Protein AF-A0A7W0T3S6-F1 (afdb_monomer)

Sequence (159 aa):
MAQPTRNGPCSCGSGIKYKKCCLPVETVSVTTMPARGRRVVERRGQQMYASRGIGEAQLDAAADHFARRDRREGPAAQIMRFARPLLDAAGDDPARMKHAVNHGMAFWNLALCTGDRYEQLLTTMANEMGDHADKFRGLAAEMVERHRAMFPELHGGRT

Foldseek 3Di:
DDDADQQGADPVPPRHGNVVPVDPPPPPPPVPDDPPQFLWADAPNDTDGDDSPQDPVNSVVVNVVRVVVVVVCPPVNVLCVLLVVQCVVQPPDPVSNVVSSVLSVLLLVLLLDDDPVNVVSLVVVLVVVPVCSVVSSVVSVVSSVSNCVSCVVSVPDPD

Mean predicted aligned error: 15.94 Å

Structure (mmCIF, N/CA/C/O backbone):
data_AF-A0A7W0T3S6-F1
#
_entry.id   AF-A0A7W0T3S6-F1
#
loop_
_atom_site.group_PDB
_atom_site.id
_atom_site.type_symbol
_atom_site.label_atom_id
_atom_site.label_alt_id
_atom_site.label_comp_id
_atom_site.label_asym_id
_atom_site.label_entity_id
_atom_site.label_seq_id
_atom_site.pdbx_PDB_ins_code
_atom_site.Cartn_x
_atom_site.Cartn_y
_atom_site.Cartn_z
_atom_site.occupancy
_atom_site.B_iso_or_equiv
_atom_site.auth_seq_id
_atom_site.auth_comp_id
_atom_site.auth_asym_id
_atom_site.auth_atom_id
_atom_site.pdbx_PDB_model_num
ATOM 1 N N . MET A 1 1 ? -19.356 8.630 65.799 1.00 57.62 1 MET A N 1
ATOM 2 C CA . MET A 1 1 ? -18.337 8.903 64.760 1.00 57.62 1 MET A CA 1
ATOM 3 C C . MET A 1 1 ? -19.048 8.985 63.418 1.00 57.62 1 MET A C 1
ATOM 5 O O . MET A 1 1 ? -19.868 8.116 63.151 1.00 57.62 1 MET A O 1
ATOM 9 N N . ALA A 1 2 ? -18.815 10.033 62.624 1.00 70.50 2 ALA A N 1
ATOM 10 C CA . ALA A 1 2 ? -19.425 10.156 61.298 1.00 70.50 2 ALA A CA 1
ATOM 11 C C . ALA A 1 2 ? -18.899 9.044 60.375 1.00 70.50 2 ALA A C 1
ATOM 13 O O . ALA A 1 2 ? -17.698 8.771 60.370 1.00 70.50 2 ALA A O 1
ATOM 14 N N . GLN A 1 3 ? -19.780 8.387 59.618 1.00 72.38 3 GLN A N 1
ATOM 15 C CA . GLN A 1 3 ? -19.344 7.408 58.621 1.00 72.38 3 GLN A CA 1
ATOM 16 C C . GLN A 1 3 ? -18.505 8.113 57.539 1.00 72.38 3 GLN A C 1
ATOM 18 O O . GLN A 1 3 ? -18.898 9.187 57.072 1.00 72.38 3 GLN A O 1
ATOM 23 N N . PRO A 1 4 ? -17.352 7.549 57.135 1.00 83.44 4 PRO A N 1
ATOM 24 C CA . PRO A 1 4 ? -16.522 8.150 56.101 1.00 83.44 4 PRO A CA 1
ATOM 25 C C . PRO A 1 4 ? -17.272 8.177 54.766 1.00 83.44 4 PRO A C 1
ATOM 27 O O . PRO A 1 4 ? -17.897 7.199 54.355 1.00 83.44 4 PRO A O 1
ATOM 30 N N . THR A 1 5 ? -17.184 9.296 54.048 1.00 85.06 5 THR A N 1
ATOM 31 C CA . THR A 1 5 ? -17.726 9.375 52.688 1.00 85.06 5 THR A CA 1
ATOM 32 C C . THR A 1 5 ? -16.918 8.471 51.751 1.00 85.06 5 THR A C 1
ATOM 34 O O . THR A 1 5 ? -15.723 8.249 51.949 1.00 85.06 5 THR A O 1
ATOM 37 N N . ARG A 1 6 ? -17.533 7.975 50.669 1.00 85.88 6 ARG A N 1
ATOM 38 C CA . ARG A 1 6 ? -16.894 7.047 49.709 1.00 85.88 6 ARG A CA 1
ATOM 39 C C . ARG A 1 6 ? -15.520 7.521 49.194 1.00 85.88 6 ARG A C 1
ATOM 41 O O . ARG A 1 6 ? -14.634 6.701 48.956 1.00 85.88 6 ARG A O 1
ATOM 48 N N . ASN A 1 7 ? -15.339 8.829 48.999 1.00 88.81 7 ASN A N 1
ATOM 49 C CA . ASN A 1 7 ? -14.079 9.430 48.538 1.00 88.81 7 ASN A CA 1
ATOM 50 C C . ASN A 1 7 ? -13.227 10.043 49.667 1.00 88.81 7 ASN A C 1
ATOM 52 O O . ASN A 1 7 ? -12.120 10.495 49.374 1.00 88.81 7 ASN A O 1
ATOM 56 N N . GLY A 1 8 ? -13.724 10.068 50.906 1.00 87.50 8 GLY A N 1
ATOM 57 C CA . GLY A 1 8 ? -13.015 10.575 52.078 1.00 87.50 8 GLY A CA 1
ATOM 58 C C . GLY A 1 8 ? -11.960 9.599 52.615 1.00 87.50 8 GLY A C 1
ATOM 59 O O . GLY A 1 8 ? -11.882 8.458 52.143 1.00 87.50 8 GLY A O 1
ATOM 60 N N . PRO A 1 9 ? -11.126 10.038 53.575 1.00 90.06 9 PRO A N 1
ATOM 61 C CA . PRO A 1 9 ? -10.121 9.188 54.210 1.00 90.06 9 PRO A CA 1
ATOM 62 C C . PRO A 1 9 ? -10.778 8.020 54.958 1.00 90.06 9 PRO A C 1
ATOM 64 O O . PRO A 1 9 ? -11.836 8.172 55.570 1.00 90.06 9 PRO A O 1
ATOM 67 N N . CYS A 1 10 ? -10.165 6.839 54.881 1.00 89.38 10 CYS A N 1
ATOM 68 C CA . CYS A 1 10 ? -10.661 5.644 55.552 1.00 89.38 10 CYS A CA 1
ATOM 69 C C . CYS A 1 10 ? -10.511 5.761 57.076 1.00 89.38 10 CYS A C 1
ATOM 71 O O . CYS A 1 10 ? -9.461 6.163 57.577 1.00 89.38 10 CYS A O 1
ATOM 73 N N . SER A 1 11 ? -11.534 5.336 57.817 1.00 89.81 11 SER A N 1
ATOM 74 C CA . SER A 1 11 ? -11.560 5.380 59.284 1.00 89.81 11 SER A CA 1
ATOM 75 C C . SER A 1 11 ? -10.622 4.379 59.970 1.00 89.81 11 SER A C 1
ATOM 77 O O . SER A 1 11 ? -10.439 4.470 61.178 1.00 89.81 11 SER A O 1
ATOM 79 N N . CYS A 1 12 ? -10.002 3.447 59.237 1.00 88.94 12 CYS A N 1
ATOM 80 C CA . CYS A 1 12 ? -9.041 2.484 59.792 1.00 88.94 12 CYS A CA 1
ATOM 81 C C . CYS A 1 12 ? -7.627 3.054 60.013 1.00 88.94 12 CYS A C 1
ATOM 83 O O . CYS A 1 12 ? -6.737 2.321 60.430 1.00 88.94 12 CYS A O 1
ATOM 85 N N . GLY A 1 13 ? -7.395 4.334 59.694 1.00 84.69 13 GLY A N 1
ATOM 86 C CA . GLY A 1 13 ? -6.093 4.988 59.872 1.00 84.69 13 GLY A CA 1
ATOM 87 C C . GLY A 1 13 ? -5.092 4.762 58.734 1.00 84.69 13 GLY A C 1
ATOM 88 O O . GLY A 1 13 ? -3.965 5.232 58.821 1.00 84.69 13 GLY A O 1
ATOM 89 N N . SER A 1 14 ? -5.486 4.106 57.637 1.00 87.19 14 SER A N 1
ATOM 90 C CA . SER A 1 14 ? -4.587 3.824 56.503 1.00 87.19 14 SER A CA 1
ATOM 91 C C . SER A 1 14 ? -4.180 5.048 55.671 1.00 87.19 14 SER A C 1
ATOM 93 O O . SER A 1 14 ? -3.291 4.944 54.832 1.00 87.19 14 SER A O 1
ATOM 95 N N . GLY A 1 15 ? -4.865 6.187 55.819 1.00 86.56 15 GLY A N 1
ATOM 96 C CA . GLY A 1 15 ? -4.648 7.386 54.995 1.00 86.56 15 GLY A CA 1
ATOM 97 C C . GLY A 1 15 ? -5.152 7.284 53.544 1.00 86.56 15 GLY A C 1
ATOM 98 O O . GLY A 1 15 ? -5.056 8.249 52.788 1.00 86.56 15 GLY A O 1
ATOM 99 N N . ILE A 1 16 ? -5.730 6.148 53.134 1.00 89.31 16 ILE A N 1
ATOM 100 C CA . ILE A 1 16 ? -6.240 5.913 51.771 1.00 89.31 16 ILE A CA 1
ATOM 101 C C . ILE A 1 16 ? -7.752 6.206 51.705 1.00 89.31 16 ILE A C 1
ATOM 103 O O . ILE A 1 16 ? -8.459 6.125 52.709 1.00 89.31 16 ILE A O 1
ATOM 107 N N . LYS A 1 17 ? -8.283 6.541 50.515 1.00 89.12 17 LYS A N 1
ATOM 108 C CA . LYS A 1 17 ? -9.729 6.762 50.292 1.00 89.12 17 LYS A CA 1
ATOM 109 C C . LYS A 1 17 ? -10.558 5.528 50.683 1.00 89.12 17 LYS A C 1
ATOM 111 O O . LYS A 1 17 ? -10.222 4.420 50.264 1.00 89.12 17 LYS A O 1
ATOM 116 N N . TYR A 1 18 ? -11.686 5.722 51.376 1.00 89.00 18 TYR A N 1
ATOM 117 C CA . TYR A 1 18 ? -12.541 4.646 51.904 1.00 89.00 18 TYR A CA 1
ATOM 118 C C . TYR A 1 18 ? -12.931 3.598 50.843 1.00 89.00 18 TYR A C 1
ATOM 120 O O . TYR A 1 18 ? -12.774 2.402 51.084 1.00 89.00 18 TYR A O 1
ATOM 128 N N . LYS A 1 19 ? -13.292 4.024 49.618 1.00 85.50 19 LYS A N 1
ATOM 129 C CA . LYS A 1 19 ? -13.616 3.123 48.486 1.00 85.50 19 LYS A CA 1
ATOM 130 C C . LYS A 1 19 ? -12.500 2.182 48.013 1.00 85.50 19 LYS A C 1
ATOM 132 O O . LYS A 1 19 ? -12.769 1.311 47.197 1.00 85.50 19 LYS A O 1
ATOM 137 N N . LYS A 1 20 ? -11.250 2.428 48.410 1.00 86.69 20 LYS A N 1
ATOM 138 C CA . LYS A 1 20 ? -10.080 1.610 48.052 1.00 86.69 20 LYS A CA 1
ATOM 139 C C . LYS A 1 20 ? -9.513 0.842 49.250 1.00 86.69 20 LYS A C 1
ATOM 141 O O . LYS A 1 20 ? -8.468 0.220 49.110 1.00 86.69 20 LYS A O 1
ATOM 146 N N . CYS A 1 21 ? -10.145 0.944 50.418 1.00 89.94 21 CYS A N 1
ATOM 147 C CA . CYS A 1 21 ? -9.634 0.380 51.660 1.00 89.94 21 CYS A CA 1
ATOM 148 C C . CYS A 1 21 ? -10.673 -0.545 52.304 1.00 89.94 21 CYS A C 1
ATOM 150 O O . CYS A 1 21 ? -10.694 -1.728 51.991 1.00 89.94 21 CYS A O 1
ATOM 152 N N . CYS A 1 22 ? -11.544 -0.017 53.166 1.00 86.50 22 CYS A N 1
ATOM 153 C CA . CYS A 1 22 ? -12.492 -0.830 53.932 1.00 86.50 22 CYS A CA 1
ATOM 154 C C . CYS A 1 22 ? -13.909 -0.867 53.347 1.00 86.50 22 CYS A C 1
ATOM 156 O O . CYS A 1 22 ? -14.758 -1.556 53.906 1.00 86.50 22 CYS A O 1
ATOM 158 N N . LEU A 1 23 ? -14.202 -0.130 52.267 1.00 81.81 23 LEU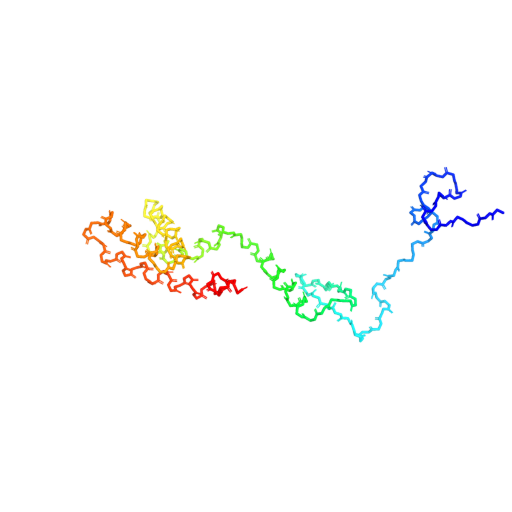 A N 1
ATOM 159 C CA . LEU A 1 23 ? -15.474 -0.306 51.568 1.00 81.81 23 LEU A CA 1
ATOM 160 C C . LEU A 1 23 ? -15.427 -1.654 50.831 1.00 81.81 23 LEU A C 1
ATOM 162 O O . LEU A 1 23 ? -14.536 -1.822 49.991 1.00 81.81 23 LEU A O 1
ATOM 166 N N . PRO A 1 24 ? -16.359 -2.588 51.103 1.00 73.94 24 PRO A N 1
ATOM 167 C CA . PRO A 1 24 ? -16.452 -3.827 50.349 1.00 73.94 24 PRO A CA 1
ATOM 168 C C . PRO A 1 24 ? -16.570 -3.473 48.872 1.00 73.94 24 PRO A C 1
ATOM 170 O O . PRO A 1 24 ? -17.465 -2.725 48.468 1.00 73.94 24 PRO A O 1
ATOM 173 N N . VAL A 1 25 ? -15.626 -3.951 48.066 1.00 63.56 25 VAL A N 1
ATOM 174 C CA . VAL A 1 25 ? -15.780 -3.869 46.621 1.00 63.56 25 VAL A CA 1
ATOM 175 C C . VAL A 1 25 ? -16.935 -4.804 46.311 1.00 63.56 25 VAL A C 1
ATOM 177 O O . VAL A 1 25 ? -16.762 -6.018 46.361 1.00 63.56 25 VAL A O 1
ATOM 180 N N . GLU A 1 26 ? -18.117 -4.252 46.041 1.00 56.97 26 GLU A N 1
ATOM 181 C CA . GLU A 1 26 ? -19.154 -4.995 45.338 1.00 56.97 26 GLU A CA 1
ATOM 182 C C . GLU A 1 26 ? -18.546 -5.391 43.995 1.00 56.97 26 GLU A C 1
ATOM 184 O O . GLU A 1 26 ? -18.503 -4.620 43.033 1.00 56.97 26 GLU A O 1
ATOM 189 N N . THR A 1 27 ? -17.970 -6.587 43.954 1.00 44.28 27 THR A N 1
ATOM 190 C CA . THR A 1 27 ? -17.594 -7.253 42.726 1.00 44.28 27 THR A CA 1
ATOM 191 C C . THR A 1 27 ? -18.907 -7.602 42.058 1.00 44.28 27 THR A C 1
ATOM 193 O O . THR A 1 27 ? -19.486 -8.664 42.279 1.00 44.28 27 THR A O 1
ATOM 196 N N . VAL A 1 28 ? -19.428 -6.663 41.266 1.00 43.97 28 VAL A N 1
ATOM 197 C CA . VAL A 1 28 ? -20.529 -6.948 40.353 1.00 43.97 28 VAL A CA 1
ATOM 198 C C . VAL A 1 28 ? -19.993 -7.993 39.384 1.00 43.97 28 VAL A C 1
ATOM 200 O O . VAL A 1 28 ? -19.336 -7.685 38.391 1.00 43.97 28 VAL A O 1
ATOM 203 N N . SER A 1 29 ? -20.198 -9.257 39.740 1.00 45.69 29 SER A N 1
ATOM 204 C CA . SER A 1 29 ? -19.911 -10.380 38.874 1.00 45.69 29 SER A CA 1
ATOM 205 C C . SER A 1 29 ? -20.832 -10.219 37.678 1.00 45.69 29 SER A C 1
ATOM 207 O O . SER A 1 29 ? -22.055 -10.233 37.806 1.00 45.69 29 SER A O 1
ATOM 209 N N . VAL A 1 30 ? -20.239 -10.036 36.501 1.00 48.50 30 VAL A N 1
ATOM 210 C CA . VAL A 1 30 ? -20.953 -9.884 35.222 1.00 48.50 30 VAL A CA 1
ATOM 211 C C . VAL A 1 30 ? -21.901 -11.074 34.961 1.00 48.50 30 VAL A C 1
ATOM 213 O O . VAL A 1 30 ? -22.847 -10.986 34.181 1.00 48.50 30 VAL A O 1
ATOM 216 N N . THR A 1 31 ? -21.695 -12.173 35.685 1.00 46.88 31 THR A N 1
ATOM 217 C CA . THR A 1 31 ? -22.477 -13.406 35.688 1.00 46.88 31 THR A CA 1
ATOM 218 C C . THR A 1 31 ? -23.931 -13.245 36.154 1.00 46.88 31 THR A C 1
ATOM 220 O O . THR A 1 31 ? -24.765 -14.040 35.733 1.00 46.88 31 THR A O 1
ATOM 223 N N . THR A 1 32 ? -24.280 -12.229 36.955 1.00 45.62 32 THR A N 1
ATOM 224 C CA . THR A 1 32 ? -25.620 -12.128 37.579 1.00 45.62 32 THR A CA 1
ATOM 225 C C . THR A 1 32 ? -26.615 -11.211 36.855 1.00 45.62 32 THR A C 1
ATOM 227 O O . THR A 1 32 ? -27.738 -11.040 37.326 1.00 45.62 32 THR A O 1
ATOM 230 N N . MET A 1 33 ? -26.262 -10.619 35.705 1.00 45.94 33 MET A N 1
ATOM 231 C CA . MET A 1 33 ? -27.200 -9.771 34.948 1.00 45.94 33 MET A CA 1
ATOM 232 C C . MET A 1 33 ? -28.072 -10.576 33.965 1.00 45.94 33 MET A C 1
ATOM 234 O O . MET A 1 33 ? -27.530 -11.429 33.249 1.00 45.94 33 MET A O 1
ATOM 238 N N . PRO A 1 34 ? -29.385 -10.276 33.851 1.00 44.97 34 PRO A N 1
ATOM 239 C CA . PRO A 1 34 ? -30.284 -10.941 32.908 1.00 44.97 34 PRO A CA 1
ATOM 240 C C . PRO A 1 34 ? -29.820 -10.743 31.456 1.00 44.97 34 PRO A C 1
ATOM 242 O O . PRO A 1 34 ? -29.334 -9.678 31.080 1.00 44.97 34 PRO A O 1
ATOM 245 N N . ALA A 1 35 ? -29.965 -11.785 30.633 1.00 50.22 35 ALA A N 1
ATOM 246 C CA . ALA A 1 35 ? -29.407 -11.867 29.278 1.00 50.22 35 ALA A CA 1
ATOM 247 C C . ALA A 1 35 ? -29.961 -10.828 28.278 1.00 50.22 35 ALA A C 1
ATOM 249 O O . ALA A 1 35 ? -29.338 -10.567 27.250 1.00 50.22 35 ALA A O 1
ATOM 250 N N . ARG A 1 36 ? -31.111 -10.206 28.567 1.00 44.16 36 ARG A N 1
ATOM 251 C CA . ARG A 1 36 ? -31.724 -9.199 27.690 1.00 44.16 36 ARG A CA 1
ATOM 252 C C . ARG A 1 36 ? -31.039 -7.844 27.881 1.00 44.16 36 ARG A C 1
ATOM 254 O O . ARG A 1 36 ? -31.198 -7.202 28.914 1.00 44.16 36 ARG A O 1
ATOM 261 N N . GLY A 1 37 ? -30.274 -7.424 26.873 1.00 53.31 37 GLY A N 1
ATOM 262 C CA . GLY A 1 37 ? -29.545 -6.149 26.852 1.00 53.31 37 GLY A CA 1
ATOM 263 C C . GLY A 1 37 ? -28.024 -6.273 26.969 1.00 53.31 37 GLY A C 1
ATOM 264 O O . GLY A 1 37 ? -27.346 -5.254 27.107 1.00 53.31 37 GLY A O 1
ATOM 265 N N . ARG A 1 38 ? -27.468 -7.492 26.912 1.00 56.91 38 ARG A N 1
ATOM 266 C CA . ARG A 1 38 ? -26.017 -7.699 26.808 1.00 56.91 38 ARG A CA 1
ATOM 267 C C . ARG A 1 38 ? -25.541 -7.219 25.434 1.00 56.91 38 ARG A C 1
ATOM 269 O O . ARG A 1 38 ? -25.718 -7.904 24.436 1.00 56.91 38 ARG A O 1
ATOM 276 N N . ARG A 1 39 ? -24.949 -6.026 25.402 1.00 66.62 39 ARG A N 1
ATOM 277 C CA . ARG A 1 39 ? -24.216 -5.494 24.250 1.00 66.62 39 ARG A CA 1
ATOM 278 C C . ARG A 1 39 ? -22.800 -6.048 24.315 1.00 66.62 39 ARG A C 1
ATOM 280 O O . ARG A 1 39 ? -22.042 -5.671 25.207 1.00 66.62 39 ARG A O 1
ATOM 287 N N . VAL A 1 40 ? -22.496 -7.009 23.451 1.00 75.25 40 VAL A N 1
ATOM 288 C CA . VAL A 1 40 ? -21.255 -7.790 23.498 1.00 75.25 40 VAL A CA 1
ATOM 289 C C . VAL A 1 40 ? -20.486 -7.593 22.204 1.00 75.25 40 VAL A C 1
ATOM 291 O O . VAL A 1 40 ? -21.071 -7.627 21.129 1.00 75.25 40 VAL A O 1
ATOM 294 N N . VAL A 1 41 ? -19.176 -7.411 22.323 1.00 78.62 41 VAL A N 1
ATOM 295 C CA . VAL A 1 41 ? -18.233 -7.457 21.205 1.00 78.62 41 VAL A CA 1
ATOM 296 C C . VAL A 1 41 ? -17.335 -8.668 21.418 1.00 78.62 41 VAL A C 1
ATOM 298 O O . VAL A 1 41 ? -16.780 -8.846 22.505 1.00 78.62 41 VAL A O 1
ATOM 301 N N . GLU A 1 42 ? -17.208 -9.525 20.410 1.00 77.75 42 GLU A N 1
ATOM 302 C CA . GLU A 1 42 ? -16.347 -10.702 20.490 1.00 77.75 42 GLU A CA 1
ATOM 303 C C . GLU A 1 42 ? -14.911 -10.363 20.078 1.00 77.75 42 GLU A C 1
ATOM 305 O O . GLU A 1 42 ? -14.668 -9.667 19.092 1.00 77.75 42 GLU A O 1
ATOM 310 N N . ARG A 1 43 ? -13.940 -10.871 20.839 1.00 74.00 43 ARG A N 1
ATOM 311 C CA . ARG A 1 43 ? -12.516 -10.694 20.574 1.00 74.00 43 ARG A CA 1
ATOM 312 C C . ARG A 1 43 ? -11.738 -11.959 20.931 1.00 74.00 43 ARG A C 1
ATOM 314 O O . ARG A 1 43 ? -11.629 -12.293 22.105 1.00 74.00 43 ARG A O 1
ATOM 321 N N . ARG A 1 44 ? -11.144 -12.644 19.946 1.00 66.75 44 ARG A N 1
ATOM 322 C CA . ARG A 1 44 ? -10.376 -13.902 20.142 1.00 66.75 44 ARG A CA 1
ATOM 323 C C . ARG A 1 44 ? -11.133 -14.956 20.971 1.00 66.75 44 ARG A C 1
ATOM 325 O O . ARG A 1 44 ? -10.557 -15.560 21.873 1.00 66.75 44 ARG A O 1
ATOM 332 N N . GLY A 1 45 ? -12.432 -15.119 20.717 1.00 70.94 45 GLY A N 1
ATOM 333 C CA . GLY A 1 45 ? -13.300 -16.018 21.485 1.00 70.94 45 GLY A CA 1
ATOM 334 C C . GLY A 1 45 ? -13.650 -15.531 22.899 1.00 70.94 45 GLY A C 1
ATOM 335 O O . GLY A 1 45 ? -14.312 -16.248 23.644 1.00 70.94 45 GLY A O 1
ATOM 336 N N . GLN A 1 46 ? -13.231 -14.322 23.297 1.00 72.81 46 GLN A N 1
ATOM 337 C CA . GLN A 1 46 ? -13.669 -13.677 24.536 1.00 72.81 46 GLN A CA 1
ATOM 338 C C . GLN A 1 46 ? -14.803 -12.688 24.265 1.00 72.81 46 GLN A C 1
ATOM 340 O O . GLN A 1 46 ? -14.701 -11.821 23.398 1.00 72.81 46 GLN A O 1
ATOM 345 N N . GLN A 1 47 ? -15.867 -12.783 25.059 1.00 79.62 47 GLN A N 1
ATOM 346 C CA . GLN A 1 47 ? -16.972 -11.829 25.045 1.00 79.62 47 GLN A CA 1
ATOM 347 C C . GLN A 1 47 ? -16.627 -10.604 25.895 1.00 79.62 47 GLN A C 1
ATOM 349 O O . GLN A 1 47 ? -16.450 -10.706 27.110 1.00 79.62 47 GLN A O 1
ATOM 354 N N . MET A 1 48 ? -16.550 -9.436 25.261 1.00 76.81 48 MET A N 1
ATOM 355 C CA . MET A 1 48 ? -16.381 -8.156 25.939 1.00 76.81 48 MET A CA 1
ATOM 356 C C . MET A 1 48 ? -17.726 -7.449 26.074 1.00 76.81 48 MET A C 1
ATOM 358 O O . MET A 1 48 ? -18.419 -7.222 25.087 1.00 76.81 48 MET A O 1
ATOM 362 N N . TYR A 1 49 ? -18.082 -7.066 27.297 1.00 80.88 49 TYR A N 1
ATOM 363 C CA . TYR A 1 49 ? -19.350 -6.403 27.589 1.00 80.88 49 TYR A CA 1
ATOM 364 C C . TYR A 1 49 ? -19.216 -4.884 27.481 1.00 80.88 49 TYR A C 1
ATOM 366 O O . TYR A 1 49 ? -18.342 -4.284 28.107 1.00 80.88 49 TYR A O 1
ATOM 374 N N . ALA A 1 50 ? -20.107 -4.263 26.715 1.00 75.25 50 ALA A N 1
ATOM 375 C CA . ALA A 1 50 ? -20.190 -2.820 26.568 1.00 75.25 50 ALA A CA 1
ATOM 376 C C . ALA A 1 50 ? -21.186 -2.201 27.563 1.00 75.25 50 ALA A C 1
ATOM 378 O O . ALA A 1 50 ? -22.209 -2.791 27.921 1.00 75.25 50 ALA A O 1
ATOM 379 N N . SER A 1 51 ? -20.894 -0.972 27.993 1.00 75.12 51 SER A N 1
ATOM 380 C CA . SER A 1 51 ? -21.770 -0.175 28.857 1.00 75.12 51 SER A CA 1
ATOM 381 C C . SER A 1 51 ? -23.103 0.159 28.169 1.00 75.12 51 SER A C 1
ATOM 383 O O . SER A 1 51 ? -23.161 0.323 26.952 1.00 75.12 51 SER A O 1
ATOM 385 N N . ARG A 1 52 ? -24.173 0.363 28.956 1.00 66.00 52 ARG A N 1
ATOM 386 C CA . ARG A 1 52 ? -25.545 0.635 28.462 1.00 66.00 52 ARG A CA 1
ATOM 387 C C . ARG A 1 52 ? -25.688 1.845 27.515 1.00 66.00 52 ARG A C 1
ATOM 389 O O . ARG A 1 52 ? -26.689 1.924 26.816 1.00 66.00 52 ARG A O 1
ATOM 396 N N . GLY A 1 53 ? -24.718 2.762 27.480 1.00 70.62 53 GLY A N 1
ATOM 397 C CA . GLY A 1 53 ? -24.730 3.958 26.623 1.00 70.62 53 GLY A CA 1
ATOM 398 C C . GLY A 1 53 ? -24.094 3.794 25.236 1.00 70.62 53 GLY A C 1
ATOM 399 O O . GLY A 1 53 ? -24.092 4.752 24.475 1.00 70.62 53 GLY A O 1
ATOM 400 N N . ILE A 1 54 ? -23.541 2.623 24.907 1.00 72.62 54 ILE A N 1
ATOM 401 C CA . ILE A 1 54 ? -22.845 2.386 23.631 1.00 72.62 54 ILE A CA 1
ATOM 402 C C . ILE A 1 54 ? -23.838 1.892 22.583 1.00 72.62 54 ILE A C 1
ATOM 404 O O . ILE A 1 54 ? -24.387 0.806 22.758 1.00 72.62 54 ILE A O 1
ATOM 408 N N . GLY A 1 55 ? -24.094 2.677 21.536 1.00 77.75 55 GLY A N 1
ATOM 409 C CA . GLY A 1 55 ? -25.011 2.327 20.440 1.00 77.75 55 GLY A CA 1
ATOM 410 C C . GLY A 1 55 ? -24.484 1.204 19.537 1.00 77.75 55 GLY A C 1
ATOM 411 O O . GLY A 1 55 ? -23.298 0.894 19.566 1.00 77.75 55 GLY A O 1
ATOM 412 N N . GLU A 1 56 ? -25.350 0.609 18.712 1.00 73.31 56 GLU A N 1
ATOM 413 C CA . GLU A 1 56 ? -24.990 -0.515 17.821 1.00 73.31 56 GLU A CA 1
ATOM 414 C C . GLU A 1 56 ? -23.856 -0.161 16.852 1.00 73.31 56 GLU A C 1
ATOM 416 O O . GLU A 1 56 ? -22.857 -0.869 16.815 1.00 73.31 56 GLU A O 1
ATOM 421 N N . ALA A 1 57 ? -23.910 1.011 16.210 1.00 71.81 57 ALA A N 1
ATOM 422 C CA . ALA A 1 57 ? -22.836 1.485 15.331 1.00 71.81 57 ALA A CA 1
ATOM 423 C C . ALA A 1 57 ? -21.460 1.574 16.028 1.00 71.81 57 ALA A C 1
ATOM 425 O O . ALA A 1 57 ? -20.416 1.399 15.403 1.00 71.81 57 ALA A O 1
ATOM 426 N N . GLN A 1 58 ? -21.436 1.835 17.339 1.00 75.69 58 GLN A N 1
ATOM 427 C CA . GLN A 1 58 ? -20.194 1.869 18.114 1.00 75.69 58 GLN A CA 1
ATOM 428 C C . GLN A 1 58 ? -19.698 0.461 18.474 1.00 75.69 58 GLN A C 1
ATOM 430 O O . GLN A 1 58 ? -18.493 0.268 18.627 1.00 75.69 58 GLN A O 1
ATOM 435 N N . LEU A 1 59 ? -20.601 -0.517 18.610 1.00 80.12 59 LEU A N 1
ATOM 436 C CA . LEU A 1 59 ? -20.238 -1.925 18.787 1.00 80.12 59 LEU A CA 1
ATOM 437 C C . LEU A 1 59 ? -19.636 -2.492 17.501 1.00 80.12 59 LEU A C 1
ATOM 439 O O . LEU A 1 59 ? -18.597 -3.143 17.575 1.00 80.12 59 LEU A O 1
ATOM 443 N N . ASP A 1 60 ? -20.224 -2.172 16.348 1.00 73.50 60 ASP A N 1
ATOM 444 C CA . ASP A 1 60 ? -19.710 -2.581 15.036 1.00 73.50 60 ASP A CA 1
ATOM 445 C C . ASP A 1 60 ? -18.321 -1.986 14.783 1.00 73.50 60 ASP A C 1
ATOM 447 O O . ASP A 1 60 ? -17.372 -2.709 14.478 1.00 73.50 60 ASP A O 1
ATOM 451 N N . ALA A 1 61 ? -18.150 -0.685 15.041 1.00 73.44 61 ALA A N 1
ATOM 452 C CA . ALA A 1 61 ? -16.845 -0.034 14.946 1.00 73.44 61 ALA A CA 1
ATOM 453 C C . ALA A 1 61 ? -15.797 -0.665 15.886 1.00 73.44 61 ALA A C 1
ATOM 455 O O . ALA A 1 61 ? -14.619 -0.775 15.533 1.00 73.44 61 ALA A O 1
ATOM 456 N N . ALA A 1 62 ? -16.204 -1.101 17.084 1.00 78.31 62 ALA A N 1
ATOM 457 C CA . ALA A 1 62 ? -15.321 -1.792 18.019 1.00 78.31 62 ALA A CA 1
ATOM 458 C C . ALA A 1 62 ? -14.957 -3.205 17.534 1.00 78.31 62 ALA A C 1
ATOM 460 O O . ALA A 1 62 ? -13.788 -3.588 17.620 1.00 78.31 62 ALA A O 1
ATOM 461 N N . ALA A 1 63 ? -15.918 -3.961 16.998 1.00 78.81 63 ALA A N 1
ATOM 462 C CA . ALA A 1 63 ? -15.689 -5.281 16.416 1.00 78.81 63 ALA A CA 1
ATOM 463 C C . ALA A 1 63 ? -14.709 -5.202 15.236 1.00 78.81 63 ALA A C 1
ATOM 465 O O . ALA A 1 63 ? -13.721 -5.938 15.208 1.00 78.81 63 ALA A O 1
ATOM 466 N N . ASP A 1 64 ? -14.897 -4.236 14.336 1.00 73.62 64 ASP A N 1
ATOM 467 C CA . ASP A 1 64 ? -13.988 -3.970 13.220 1.00 73.62 64 ASP A CA 1
ATOM 468 C C . ASP A 1 64 ? -12.588 -3.582 13.691 1.00 73.62 64 ASP A C 1
ATOM 470 O O . ASP A 1 64 ? -11.583 -4.097 13.188 1.00 73.62 64 ASP A O 1
ATOM 474 N N . HIS A 1 65 ? -12.497 -2.702 14.691 1.00 75.81 65 HIS A N 1
ATOM 475 C CA . HIS A 1 65 ? -11.222 -2.324 15.289 1.00 75.81 65 HIS A CA 1
ATOM 476 C C . HIS A 1 65 ? -10.489 -3.545 15.857 1.00 75.81 65 HIS A C 1
ATOM 478 O O . HIS A 1 65 ? -9.298 -3.734 15.593 1.00 75.81 65 HIS A O 1
ATOM 484 N N . PHE A 1 66 ? -11.183 -4.400 16.614 1.00 78.06 66 PHE A N 1
ATOM 485 C CA . PHE A 1 66 ? -10.588 -5.613 17.163 1.00 78.06 66 PHE A CA 1
ATOM 486 C C . PHE A 1 66 ? -10.219 -6.616 16.077 1.00 78.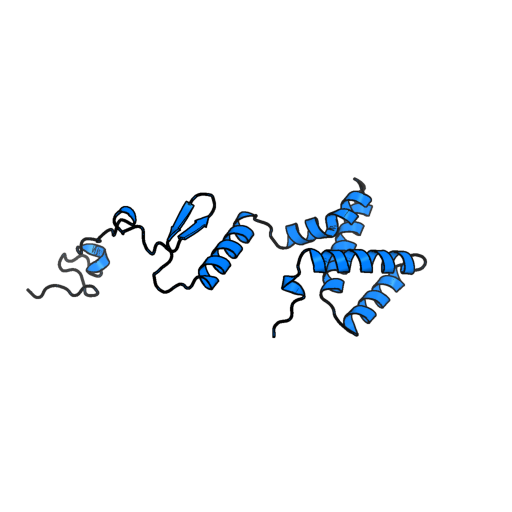06 66 PHE A C 1
ATOM 488 O O . PHE A 1 66 ? -9.118 -7.153 16.134 1.00 78.06 66 PHE A O 1
ATOM 495 N N . ALA A 1 67 ? -11.045 -6.799 15.048 1.00 73.00 67 ALA A N 1
ATOM 496 C CA . ALA A 1 67 ? -10.732 -7.660 13.916 1.00 73.00 67 ALA A CA 1
ATOM 497 C C . ALA A 1 67 ? -9.487 -7.177 13.153 1.00 73.00 67 ALA A C 1
ATOM 499 O O . ALA A 1 67 ? -8.658 -7.994 12.753 1.00 73.00 67 ALA A O 1
ATOM 500 N N . ARG A 1 68 ? -9.307 -5.862 12.962 1.00 65.56 68 ARG A N 1
ATOM 501 C CA . ARG A 1 68 ? -8.086 -5.283 12.363 1.00 65.56 68 ARG A CA 1
ATOM 502 C C . ARG A 1 68 ? -6.871 -5.473 13.277 1.00 65.56 68 ARG A C 1
ATOM 504 O O . ARG A 1 68 ? -5.810 -5.898 12.826 1.00 65.56 68 ARG A O 1
ATOM 511 N N . ARG A 1 69 ? -7.031 -5.212 14.577 1.00 66.56 69 ARG A N 1
ATOM 512 C CA . ARG A 1 69 ? -5.964 -5.336 15.584 1.00 66.56 69 ARG A CA 1
ATOM 513 C C . ARG A 1 69 ? -5.524 -6.785 15.797 1.00 66.56 69 ARG A C 1
ATOM 515 O O . ARG A 1 69 ? -4.338 -7.052 15.981 1.00 66.56 69 ARG A O 1
ATOM 522 N N . ASP A 1 70 ? -6.462 -7.723 15.776 1.00 64.94 70 ASP A N 1
ATOM 523 C CA . ASP A 1 70 ? -6.209 -9.145 15.993 1.00 64.94 70 ASP A CA 1
ATOM 524 C C . ASP A 1 70 ? -5.641 -9.834 14.757 1.00 64.94 70 ASP A C 1
ATOM 526 O O . ASP A 1 70 ? -4.826 -10.741 14.913 1.00 64.94 70 ASP A O 1
ATOM 530 N N . ARG A 1 71 ? -5.931 -9.313 13.557 1.00 65.94 71 ARG A N 1
ATOM 531 C CA . ARG A 1 71 ? -5.188 -9.642 12.332 1.00 65.94 71 ARG A CA 1
ATOM 532 C C . ARG A 1 71 ? -3.709 -9.228 12.388 1.00 65.94 71 ARG A C 1
ATOM 534 O O . ARG A 1 71 ? -2.941 -9.681 11.549 1.00 65.94 71 ARG A O 1
ATOM 541 N N . ARG A 1 72 ? -3.293 -8.397 13.362 1.00 56.56 72 ARG A N 1
ATOM 542 C CA . ARG A 1 72 ? -1.921 -7.862 13.533 1.00 56.56 72 ARG A CA 1
ATOM 543 C C . ARG A 1 72 ? -1.315 -7.270 12.252 1.00 56.56 72 ARG A C 1
ATOM 545 O O . ARG A 1 72 ? -0.096 -7.156 12.146 1.00 56.56 72 ARG A O 1
ATOM 552 N N . GLU A 1 73 ? -2.133 -6.889 11.277 1.00 69.69 73 GLU A N 1
ATOM 553 C CA . GLU A 1 73 ? -1.630 -6.451 9.982 1.00 69.69 73 GLU A CA 1
ATOM 554 C C . GLU A 1 73 ? -1.310 -4.959 10.053 1.00 69.69 73 GLU A C 1
ATOM 556 O O . GLU A 1 73 ? -2.129 -4.092 9.741 1.00 69.69 73 GLU A O 1
ATOM 561 N N . GLY A 1 74 ? -0.111 -4.666 10.556 1.00 79.50 74 GLY A N 1
ATOM 562 C CA . GLY A 1 74 ? 0.424 -3.313 10.562 1.00 79.50 74 GLY A CA 1
ATOM 563 C C . GLY A 1 74 ? 0.574 -2.757 9.139 1.00 79.50 74 GLY A C 1
ATOM 564 O O . GLY A 1 74 ? 0.552 -3.522 8.171 1.00 79.50 74 GLY A O 1
ATOM 565 N N . PRO A 1 75 ? 0.790 -1.439 8.994 1.00 78.88 75 PRO A N 1
ATOM 566 C CA . PRO A 1 75 ? 0.891 -0.784 7.687 1.00 78.88 75 PRO A CA 1
ATOM 567 C C . PRO A 1 75 ? 1.891 -1.456 6.736 1.00 78.88 75 PRO A C 1
ATOM 569 O O . PRO A 1 75 ? 1.605 -1.638 5.558 1.00 78.88 75 PRO A O 1
ATOM 572 N N . ALA A 1 76 ? 3.029 -1.923 7.259 1.00 82.50 76 ALA A N 1
ATOM 573 C CA . ALA A 1 76 ? 4.021 -2.645 6.467 1.00 82.50 76 ALA A CA 1
ATOM 574 C C . ALA A 1 76 ? 3.467 -3.947 5.861 1.00 82.50 76 ALA A C 1
ATOM 576 O O . ALA A 1 76 ? 3.696 -4.221 4.689 1.00 82.50 76 ALA A O 1
ATOM 577 N N . ALA A 1 77 ? 2.700 -4.731 6.622 1.00 85.56 77 ALA A N 1
ATOM 578 C CA . ALA A 1 77 ? 2.121 -5.977 6.125 1.00 85.56 77 ALA A CA 1
ATOM 579 C C . ALA A 1 77 ? 1.042 -5.721 5.058 1.00 85.56 77 ALA A C 1
ATOM 581 O O . ALA A 1 77 ? 0.980 -6.449 4.071 1.00 85.56 77 ALA A O 1
ATOM 582 N N . GLN A 1 78 ? 0.276 -4.632 5.188 1.00 88.19 78 GLN A N 1
ATOM 583 C CA . GLN A 1 78 ? -0.690 -4.213 4.167 1.00 88.19 78 GLN A CA 1
ATOM 584 C C . GLN A 1 78 ? 0.003 -3.821 2.858 1.00 88.19 78 GLN A C 1
ATOM 586 O O . GLN A 1 78 ? -0.434 -4.254 1.792 1.00 88.19 78 GLN A O 1
ATOM 591 N N . ILE A 1 79 ? 1.110 -3.072 2.935 1.00 90.50 79 ILE A N 1
ATOM 592 C CA . ILE A 1 79 ? 1.936 -2.720 1.769 1.00 90.50 79 ILE A CA 1
ATOM 593 C C . ILE A 1 79 ? 2.517 -3.983 1.121 1.00 90.50 79 ILE A C 1
ATOM 595 O O . ILE A 1 79 ? 2.461 -4.124 -0.098 1.00 90.50 79 ILE A O 1
ATOM 599 N N . MET A 1 80 ? 3.014 -4.940 1.911 1.00 90.94 80 MET A N 1
ATOM 600 C CA . MET A 1 80 ? 3.541 -6.202 1.373 1.00 90.94 80 MET A CA 1
ATOM 601 C C . MET A 1 80 ? 2.450 -7.051 0.713 1.00 90.94 80 MET A C 1
ATOM 603 O O . MET A 1 80 ? 2.666 -7.611 -0.360 1.00 90.94 80 MET A O 1
ATOM 607 N N . ARG A 1 81 ? 1.250 -7.115 1.303 1.00 93.44 81 ARG A N 1
ATOM 608 C CA . ARG A 1 81 ? 0.097 -7.805 0.705 1.00 93.44 81 ARG A CA 1
ATOM 609 C C . ARG A 1 81 ? -0.371 -7.124 -0.580 1.00 93.44 81 ARG A C 1
ATOM 611 O O . ARG A 1 81 ? -0.765 -7.794 -1.535 1.00 93.44 81 ARG A O 1
ATOM 618 N N . PHE A 1 82 ? -0.336 -5.798 -0.604 1.00 95.44 82 PHE A N 1
ATOM 619 C CA . PHE A 1 82 ? -0.638 -5.010 -1.789 1.00 95.44 82 PHE A CA 1
ATOM 620 C C . PHE A 1 82 ? 0.352 -5.309 -2.920 1.00 95.44 82 PHE A C 1
ATOM 622 O O . PHE A 1 82 ? -0.078 -5.697 -4.005 1.00 95.44 82 PHE A O 1
ATOM 629 N N . ALA A 1 83 ? 1.653 -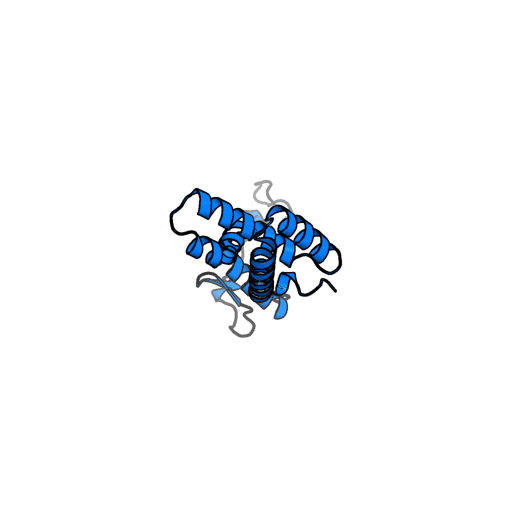5.227 -2.629 1.00 96.88 83 ALA A N 1
ATOM 630 C CA . ALA A 1 83 ? 2.750 -5.450 -3.570 1.00 96.88 83 ALA A CA 1
ATOM 631 C C . ALA A 1 83 ? 2.958 -6.925 -3.955 1.00 96.88 83 ALA A C 1
ATOM 633 O O . ALA A 1 83 ? 3.827 -7.228 -4.772 1.00 96.88 83 ALA A O 1
ATOM 634 N N . ARG A 1 84 ? 2.171 -7.849 -3.389 1.00 95.56 84 ARG A N 1
ATOM 635 C CA . ARG A 1 84 ? 2.341 -9.292 -3.571 1.00 95.56 84 ARG A CA 1
ATOM 636 C C . ARG A 1 84 ? 2.447 -9.741 -5.039 1.00 95.56 84 ARG A C 1
ATOM 638 O O . ARG A 1 84 ? 3.380 -10.484 -5.312 1.00 95.56 84 ARG A O 1
ATOM 645 N N . PRO A 1 85 ? 1.623 -9.258 -5.991 1.00 97.38 85 PRO A N 1
ATOM 646 C CA . PRO A 1 85 ? 1.764 -9.650 -7.398 1.00 97.38 85 PRO A CA 1
ATOM 647 C C . PRO A 1 85 ? 3.124 -9.272 -8.002 1.00 97.38 85 PRO A C 1
ATOM 649 O O . PRO A 1 85 ? 3.684 -10.025 -8.792 1.00 97.38 85 PRO A O 1
ATOM 652 N N . LEU A 1 86 ? 3.685 -8.126 -7.598 1.00 96.75 86 LEU A N 1
ATOM 653 C CA . LEU A 1 86 ? 5.004 -7.678 -8.051 1.00 96.75 86 LEU A CA 1
ATOM 654 C C . LEU A 1 86 ? 6.116 -8.551 -7.462 1.00 96.75 86 LEU A C 1
ATOM 656 O O . LEU A 1 86 ? 7.079 -8.877 -8.151 1.00 96.75 86 LEU A O 1
ATOM 660 N N . LEU A 1 87 ? 5.975 -8.929 -6.188 1.00 95.62 87 LEU A N 1
ATOM 661 C CA . LEU A 1 87 ? 6.907 -9.819 -5.496 1.00 95.62 87 LEU A CA 1
ATOM 662 C C . LEU A 1 87 ? 6.885 -11.227 -6.099 1.00 95.62 87 LEU A C 1
ATOM 664 O O . LEU A 1 87 ? 7.942 -11.780 -6.377 1.00 95.62 87 LEU A O 1
ATOM 668 N N . ASP A 1 88 ? 5.698 -11.772 -6.366 1.00 95.81 88 ASP A N 1
ATOM 669 C CA . ASP A 1 88 ? 5.553 -13.088 -6.990 1.00 95.81 88 ASP A CA 1
ATOM 670 C C . ASP A 1 88 ? 6.161 -13.094 -8.408 1.00 95.81 88 ASP A C 1
ATOM 672 O O . ASP A 1 88 ? 6.852 -14.039 -8.782 1.00 95.81 88 ASP A O 1
ATOM 676 N N . ALA A 1 89 ? 5.992 -12.011 -9.180 1.00 94.44 89 ALA A N 1
ATOM 677 C CA . ALA A 1 89 ? 6.605 -11.866 -10.504 1.00 94.44 89 ALA A CA 1
ATOM 678 C C . ALA A 1 89 ? 8.138 -11.704 -10.461 1.00 94.44 89 ALA A C 1
ATOM 680 O O . ALA A 1 89 ? 8.829 -12.077 -11.416 1.00 94.44 89 ALA A O 1
ATOM 681 N N . ALA A 1 90 ? 8.683 -11.136 -9.380 1.00 94.31 90 ALA A N 1
ATOM 682 C CA . ALA A 1 90 ? 10.123 -10.989 -9.179 1.00 94.31 90 ALA A CA 1
ATOM 683 C C . ALA A 1 90 ? 10.826 -12.330 -8.902 1.00 94.31 90 ALA A C 1
ATOM 685 O O . ALA A 1 90 ? 11.995 -12.478 -9.268 1.00 94.31 90 ALA A O 1
ATOM 686 N N . GLY A 1 91 ? 10.114 -13.304 -8.324 1.00 92.44 91 GLY A N 1
ATOM 687 C CA . GLY A 1 91 ? 10.691 -14.566 -7.861 1.00 92.44 91 GLY A CA 1
ATOM 688 C C . GLY A 1 91 ? 11.679 -14.352 -6.709 1.00 92.44 91 GLY A C 1
ATOM 689 O O . GLY A 1 91 ? 1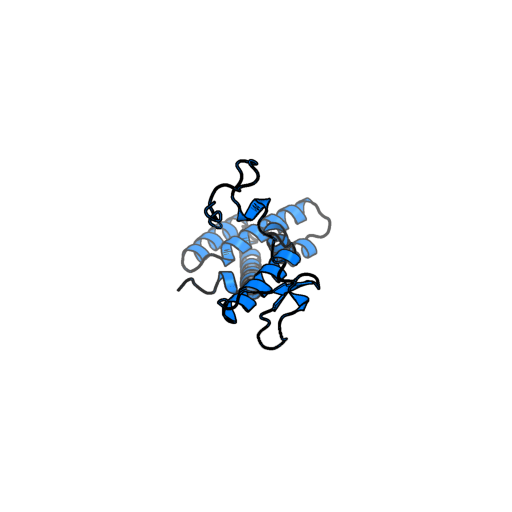1.545 -13.401 -5.942 1.00 92.44 91 GLY A O 1
ATOM 690 N N . ASP A 1 92 ? 12.697 -15.209 -6.619 1.00 93.00 92 ASP A N 1
ATOM 691 C CA . ASP A 1 92 ? 13.686 -15.193 -5.527 1.00 93.00 92 ASP A CA 1
ATOM 692 C C . ASP A 1 92 ? 14.912 -14.296 -5.804 1.00 93.00 92 ASP A C 1
ATOM 694 O O . ASP A 1 92 ? 15.897 -14.333 -5.067 1.00 93.00 92 ASP A O 1
ATOM 698 N N . ASP A 1 93 ? 14.885 -13.490 -6.872 1.00 95.81 93 ASP A N 1
ATOM 699 C CA . ASP A 1 93 ? 15.976 -12.573 -7.218 1.00 95.81 93 ASP A CA 1
ATOM 700 C C . ASP A 1 93 ? 15.949 -11.324 -6.307 1.00 95.81 93 ASP A C 1
ATOM 702 O O . ASP A 1 93 ? 15.020 -10.511 -6.409 1.00 95.81 93 ASP A O 1
ATOM 706 N N . PRO A 1 94 ? 16.977 -11.089 -5.465 1.00 92.81 94 PRO A N 1
ATOM 707 C CA . PRO A 1 94 ? 16.975 -9.987 -4.502 1.00 92.81 94 PRO A CA 1
ATOM 708 C C . PRO A 1 94 ? 16.899 -8.591 -5.134 1.00 92.81 94 PRO A C 1
ATOM 710 O O . PRO A 1 94 ? 16.290 -7.682 -4.561 1.00 92.81 94 PRO A O 1
ATOM 713 N N . ALA A 1 95 ? 17.507 -8.394 -6.308 1.00 94.06 95 ALA A N 1
ATOM 714 C CA . ALA A 1 95 ? 17.460 -7.114 -7.004 1.00 94.06 95 ALA A CA 1
ATOM 715 C C . ALA A 1 95 ? 16.046 -6.864 -7.536 1.00 94.06 95 ALA A C 1
ATOM 717 O O . ALA A 1 95 ? 15.472 -5.795 -7.305 1.00 94.06 95 ALA A O 1
ATOM 718 N N . ARG A 1 96 ? 15.438 -7.875 -8.167 1.00 93.00 96 ARG A N 1
ATOM 719 C CA . ARG A 1 96 ? 14.060 -7.786 -8.674 1.00 93.00 96 ARG A CA 1
ATOM 720 C C . ARG A 1 96 ? 13.047 -7.623 -7.542 1.00 93.00 96 ARG A C 1
ATOM 722 O O . ARG A 1 96 ? 12.131 -6.815 -7.674 1.00 93.00 96 ARG A O 1
ATOM 729 N N . MET A 1 97 ? 13.242 -8.291 -6.405 1.00 94.31 97 MET A N 1
ATOM 730 C CA . MET A 1 97 ? 12.413 -8.111 -5.209 1.00 94.31 97 MET A CA 1
ATOM 731 C C . MET A 1 97 ? 12.500 -6.682 -4.667 1.00 94.31 97 MET A C 1
ATOM 733 O O . MET A 1 97 ? 11.471 -6.070 -4.377 1.00 94.31 97 MET A O 1
ATOM 737 N N . LYS A 1 98 ? 13.709 -6.109 -4.571 1.00 93.56 98 LYS A N 1
ATOM 738 C CA . LYS A 1 98 ? 13.892 -4.707 -4.160 1.00 93.56 98 LYS A CA 1
ATOM 739 C C . LYS A 1 98 ? 13.144 -3.757 -5.097 1.00 93.56 98 LYS A C 1
ATOM 741 O O . LYS A 1 98 ? 12.450 -2.854 -4.629 1.00 93.56 98 LYS A O 1
ATOM 746 N N . HIS A 1 99 ? 13.243 -3.977 -6.408 1.00 91.94 99 HIS A N 1
ATOM 747 C CA . HIS A 1 99 ? 12.484 -3.199 -7.383 1.00 91.94 99 HIS A CA 1
ATOM 748 C C . HIS A 1 99 ? 10.972 -3.364 -7.198 1.00 91.94 99 HIS A C 1
ATOM 750 O O . HIS A 1 99 ? 10.268 -2.356 -7.194 1.00 91.94 99 HIS A O 1
ATOM 756 N N . ALA A 1 100 ? 10.473 -4.582 -6.979 1.00 94.50 100 ALA A N 1
ATOM 757 C CA . ALA A 1 100 ? 9.055 -4.848 -6.742 1.00 94.50 100 ALA A CA 1
ATOM 758 C C . ALA A 1 100 ? 8.513 -4.130 -5.494 1.00 94.50 100 ALA A C 1
ATOM 760 O O . ALA A 1 100 ? 7.436 -3.537 -5.549 1.00 94.50 100 ALA A O 1
ATOM 761 N N . VAL A 1 101 ? 9.271 -4.111 -4.391 1.00 93.12 101 VAL A N 1
ATOM 762 C CA . VAL A 1 101 ? 8.897 -3.363 -3.178 1.00 93.12 101 VAL A CA 1
ATOM 763 C C . VAL A 1 101 ? 8.822 -1.863 -3.459 1.00 93.12 101 VAL A C 1
ATOM 765 O O . VAL A 1 101 ? 7.831 -1.226 -3.101 1.00 93.12 101 VAL A O 1
ATOM 768 N N . ASN A 1 102 ? 9.831 -1.302 -4.132 1.00 92.88 102 ASN A N 1
ATOM 769 C CA . ASN A 1 102 ? 9.859 0.123 -4.466 1.00 92.88 102 ASN A CA 1
ATOM 770 C C . ASN A 1 102 ? 8.679 0.520 -5.366 1.00 92.88 102 ASN A C 1
ATOM 772 O O . ASN A 1 102 ? 8.012 1.518 -5.099 1.00 92.88 102 ASN A O 1
ATOM 776 N N . HIS A 1 103 ? 8.378 -0.290 -6.385 1.00 93.69 103 HIS A N 1
ATOM 777 C CA . HIS A 1 103 ? 7.211 -0.088 -7.246 1.00 93.69 103 HIS A CA 1
ATOM 778 C C . HIS A 1 103 ? 5.908 -0.184 -6.451 1.00 93.69 103 HIS A C 1
ATOM 780 O O . HIS A 1 103 ? 5.044 0.677 -6.587 1.00 93.69 103 HIS A O 1
ATOM 786 N N . GLY A 1 104 ? 5.784 -1.170 -5.558 1.00 95.00 104 GLY A N 1
ATOM 787 C CA . GLY A 1 104 ? 4.633 -1.300 -4.668 1.00 95.00 104 GLY A CA 1
ATOM 788 C C . GLY A 1 104 ? 4.405 -0.052 -3.812 1.00 95.00 104 GLY A C 1
ATOM 789 O O . GLY A 1 104 ? 3.288 0.449 -3.739 1.00 95.00 104 GLY A O 1
ATOM 790 N N . MET A 1 105 ? 5.454 0.510 -3.211 1.00 93.31 105 MET A N 1
ATOM 791 C CA . MET A 1 105 ? 5.333 1.755 -2.441 1.00 93.31 105 MET A CA 1
ATOM 792 C C . MET A 1 105 ? 4.924 2.941 -3.316 1.00 93.31 105 MET A C 1
ATOM 794 O O . MET A 1 105 ? 4.103 3.766 -2.913 1.00 93.31 105 MET A O 1
ATOM 798 N N . ALA A 1 106 ? 5.473 3.031 -4.521 1.00 92.44 106 ALA A N 1
ATOM 799 C CA . ALA A 1 106 ? 5.171 4.142 -5.399 1.00 92.44 106 ALA A CA 1
ATOM 800 C C . ALA A 1 106 ? 3.742 4.078 -5.961 1.00 92.44 106 ALA A C 1
ATOM 802 O O . ALA A 1 106 ? 3.037 5.085 -5.943 1.00 92.44 106 ALA A O 1
ATOM 803 N N . PHE A 1 107 ? 3.267 2.894 -6.357 1.00 96.06 107 PHE A N 1
ATOM 804 C CA . PHE A 1 107 ? 1.880 2.696 -6.785 1.00 96.06 107 PHE A CA 1
ATOM 805 C C . PHE A 1 107 ? 0.881 2.909 -5.649 1.00 96.06 107 PHE A C 1
ATOM 807 O O . PHE A 1 107 ? -0.201 3.437 -5.889 1.00 96.06 107 PHE A O 1
ATOM 814 N N . TRP A 1 108 ? 1.247 2.572 -4.410 1.00 94.44 108 TRP A N 1
ATOM 815 C CA . TRP A 1 108 ? 0.445 2.912 -3.234 1.00 94.44 108 TRP A CA 1
ATOM 816 C C . TRP A 1 108 ? 0.259 4.430 -3.108 1.00 94.44 108 TRP A C 1
ATOM 818 O O . TRP A 1 108 ? -0.863 4.919 -2.983 1.00 94.44 108 TRP A O 1
ATOM 828 N N . ASN A 1 109 ? 1.352 5.196 -3.189 1.00 92.25 109 ASN A N 1
ATOM 829 C CA . ASN A 1 109 ? 1.292 6.659 -3.139 1.00 92.25 109 ASN A CA 1
ATOM 830 C C . ASN A 1 109 ? 0.487 7.234 -4.305 1.00 92.25 109 ASN A C 1
ATOM 832 O O . ASN A 1 109 ? -0.313 8.149 -4.106 1.00 92.25 109 ASN A O 1
ATOM 836 N N . LEU A 1 110 ? 0.677 6.682 -5.503 1.00 94.00 110 LEU A N 1
ATOM 837 C CA . LEU A 1 110 ? -0.054 7.080 -6.696 1.00 94.00 110 LEU A CA 1
ATOM 838 C C . LEU A 1 110 ? -1.561 6.844 -6.528 1.00 94.00 110 LEU A C 1
ATOM 840 O O . LEU A 1 110 ? -2.348 7.731 -6.837 1.00 94.00 110 LEU A O 1
ATOM 844 N N . ALA A 1 111 ? -1.965 5.708 -5.957 1.00 93.62 111 ALA A N 1
ATOM 845 C CA . ALA A 1 111 ? -3.370 5.381 -5.737 1.00 93.62 111 ALA A CA 1
ATOM 846 C C . ALA A 1 111 ? -4.078 6.343 -4.773 1.00 93.62 111 ALA A C 1
ATOM 848 O O . ALA A 1 111 ? -5.285 6.532 -4.883 1.00 93.62 111 ALA A O 1
ATOM 849 N N . LEU A 1 112 ? -3.338 6.945 -3.839 1.00 90.75 112 LEU A N 1
ATOM 850 C CA . LEU A 1 112 ? -3.849 7.959 -2.911 1.00 90.75 112 LEU A CA 1
ATOM 851 C C . LEU A 1 112 ? -3.879 9.374 -3.513 1.00 90.75 112 LEU A C 1
ATOM 853 O O . LEU A 1 112 ? -4.399 10.298 -2.886 1.00 90.75 112 LEU A O 1
ATOM 857 N N . CYS A 1 113 ? -3.292 9.577 -4.693 1.00 89.56 113 CYS A N 1
ATOM 858 C CA . CYS A 1 113 ? -3.363 10.843 -5.411 1.00 89.56 113 CYS A CA 1
ATOM 859 C C . CYS A 1 113 ? -4.637 10.905 -6.262 1.00 89.56 113 CYS A C 1
ATOM 861 O O . CYS A 1 113 ? -5.104 9.900 -6.793 1.00 89.56 113 CYS A O 1
ATOM 863 N N . THR A 1 114 ? -5.174 12.109 -6.432 1.00 82.06 114 THR A N 1
ATOM 864 C CA . THR A 1 114 ? -6.322 12.385 -7.303 1.00 82.06 114 THR A CA 1
ATOM 865 C C . THR A 1 114 ? -6.037 13.611 -8.169 1.00 82.06 114 THR A C 1
ATOM 867 O O . THR A 1 114 ? -5.177 14.430 -7.827 1.00 82.06 114 THR A O 1
ATOM 870 N N . GLY A 1 115 ? -6.741 13.717 -9.301 1.00 83.44 115 GLY A N 1
ATOM 871 C CA . GLY A 1 115 ? -6.631 14.846 -10.231 1.00 83.44 115 GLY A CA 1
ATOM 872 C C . GLY A 1 115 ? -5.205 15.081 -10.733 1.00 83.44 115 GLY A C 1
ATOM 873 O O . GLY A 1 115 ? -4.442 14.140 -10.939 1.00 83.44 115 GLY A O 1
ATOM 874 N N . ASP A 1 116 ? -4.825 16.348 -10.870 1.00 86.31 116 ASP A N 1
ATOM 875 C CA . ASP A 1 116 ? -3.550 16.768 -11.469 1.00 86.31 116 ASP A CA 1
ATOM 876 C C . ASP A 1 116 ? -2.314 16.169 -10.783 1.00 86.31 116 ASP A C 1
ATOM 878 O O . ASP A 1 116 ? -1.303 15.893 -11.430 1.00 86.31 116 ASP A O 1
ATOM 882 N N . ARG A 1 117 ? -2.388 15.912 -9.470 1.00 86.25 117 ARG A N 1
ATOM 883 C CA . ARG A 1 117 ? -1.272 15.321 -8.718 1.00 86.25 117 ARG A CA 1
ATOM 884 C C . ARG A 1 117 ? -1.000 13.873 -9.132 1.00 86.25 117 ARG A C 1
ATOM 8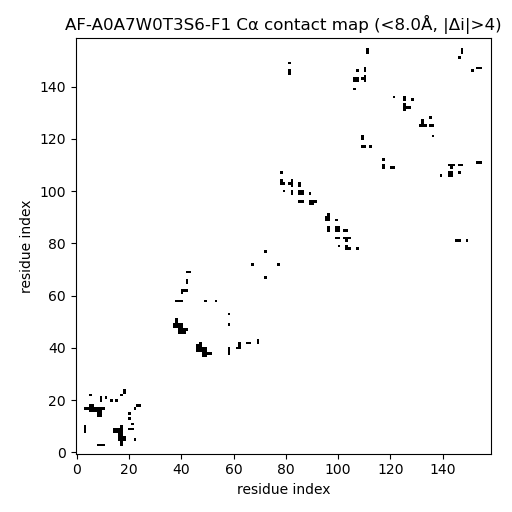86 O O . ARG A 1 117 ? 0.151 13.444 -9.095 1.00 86.25 117 ARG A O 1
ATOM 893 N N . TYR A 1 118 ? -2.041 13.127 -9.502 1.00 90.69 118 TYR A N 1
ATOM 894 C CA . TYR A 1 118 ? -1.899 11.764 -10.015 1.00 90.69 118 TYR A CA 1
ATOM 895 C C . TYR A 1 118 ? -1.132 11.775 -11.339 1.00 90.69 118 TYR A C 1
ATOM 897 O O . TYR A 1 118 ? -0.109 11.104 -11.461 1.00 90.69 118 TYR A O 1
ATOM 905 N N . GLU A 1 119 ? -1.571 12.605 -12.286 1.00 91.56 119 GLU A N 1
ATOM 906 C CA . GLU A 1 119 ? -0.975 12.683 -13.624 1.00 91.56 119 GLU A CA 1
ATOM 907 C C . GLU A 1 119 ? 0.484 13.152 -13.590 1.00 91.56 119 GLU A C 1
ATOM 909 O O . GLU A 1 119 ? 1.344 12.584 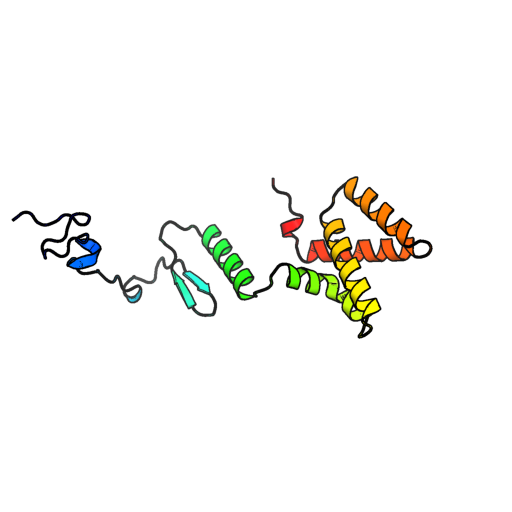-14.268 1.00 91.56 119 GLU A O 1
ATOM 914 N N . GLN A 1 120 ? 0.802 14.143 -12.752 1.00 91.25 120 GLN A N 1
ATOM 915 C CA . GLN A 1 120 ? 2.174 14.638 -12.587 1.00 91.25 120 GLN A CA 1
ATOM 916 C C . GLN A 1 120 ? 3.114 13.566 -12.027 1.00 91.25 120 GLN A C 1
ATOM 918 O O . GLN A 1 120 ? 4.227 13.386 -12.533 1.00 91.25 120 GLN A O 1
ATOM 923 N N . LEU A 1 121 ? 2.669 12.839 -10.996 1.00 90.94 121 LEU A N 1
ATOM 924 C CA . LEU A 1 121 ? 3.473 11.788 -10.380 1.00 90.94 121 LEU A CA 1
ATOM 925 C C . LEU A 1 121 ? 3.658 10.611 -11.342 1.00 90.94 121 LEU A C 1
ATOM 927 O O . LEU A 1 121 ? 4.786 10.157 -11.530 1.00 90.94 121 LEU A O 1
ATOM 931 N N . LEU A 1 122 ? 2.583 10.167 -12.003 1.00 94.00 122 LEU A N 1
ATOM 932 C CA . LEU A 1 122 ? 2.646 9.098 -12.999 1.00 94.00 122 LEU A CA 1
ATOM 933 C C . LEU A 1 122 ? 3.587 9.461 -14.150 1.00 94.00 122 LEU A C 1
ATOM 935 O O . LEU A 1 122 ? 4.408 8.640 -14.552 1.00 94.00 122 LEU A O 1
ATOM 939 N N . THR A 1 123 ? 3.499 10.690 -14.659 1.00 94.19 123 THR A N 1
ATOM 940 C CA . THR A 1 123 ? 4.350 11.163 -15.758 1.00 94.19 123 THR A CA 1
ATOM 941 C C . THR A 1 123 ? 5.818 11.191 -15.353 1.00 94.19 123 THR A C 1
ATOM 943 O O . THR A 1 123 ? 6.658 10.673 -16.085 1.00 94.19 123 THR A O 1
ATOM 946 N N . THR A 1 124 ? 6.125 11.741 -14.175 1.00 93.94 124 THR A N 1
ATOM 947 C CA . THR A 1 124 ? 7.498 11.787 -13.647 1.00 93.94 124 THR A CA 1
ATOM 948 C C . THR A 1 124 ? 8.093 10.385 -13.557 1.00 93.94 124 THR A C 1
ATOM 950 O O . THR A 1 124 ? 9.156 10.125 -14.112 1.00 93.94 124 THR A O 1
ATOM 953 N N . MET A 1 125 ? 7.363 9.461 -12.934 1.00 92.44 125 MET A N 1
ATOM 954 C CA . MET A 1 125 ? 7.806 8.081 -12.767 1.00 92.44 125 MET A CA 1
ATOM 955 C C . MET A 1 125 ? 7.946 7.328 -14.093 1.00 92.44 125 MET A C 1
ATOM 957 O O . MET A 1 125 ? 8.906 6.591 -14.287 1.00 92.44 125 MET A O 1
ATOM 961 N N . ALA A 1 126 ? 7.006 7.508 -15.022 1.00 93.31 126 ALA A N 1
ATOM 962 C CA . ALA A 1 126 ? 7.058 6.844 -16.320 1.00 93.31 126 ALA A CA 1
ATOM 963 C C . ALA A 1 126 ? 8.252 7.326 -17.158 1.00 93.31 126 ALA A C 1
ATOM 965 O O . ALA A 1 126 ? 8.866 6.521 -17.853 1.00 93.31 126 ALA A O 1
ATOM 966 N N . ASN A 1 127 ? 8.621 8.607 -17.062 1.00 92.44 127 ASN A N 1
ATOM 967 C CA . ASN A 1 127 ? 9.781 9.149 -17.772 1.00 92.44 127 ASN A CA 1
ATOM 968 C C . ASN A 1 127 ? 11.100 8.525 -17.291 1.00 92.44 127 ASN A C 1
ATOM 970 O O . ASN A 1 127 ? 11.982 8.269 -18.108 1.00 92.44 127 ASN A O 1
ATOM 974 N N . GLU A 1 128 ? 11.222 8.210 -15.998 1.00 90.88 128 GLU A N 1
ATOM 975 C CA . GLU A 1 128 ? 12.388 7.492 -15.457 1.00 90.88 128 GLU A CA 1
ATOM 976 C C . GLU A 1 128 ? 12.523 6.067 -16.024 1.00 90.88 128 GLU A C 1
ATOM 978 O O . GLU A 1 128 ? 13.607 5.487 -15.989 1.00 90.88 128 GLU A O 1
ATOM 983 N N . MET A 1 129 ? 11.441 5.502 -16.570 1.00 89.44 129 MET A N 1
ATOM 984 C CA . MET A 1 129 ? 11.417 4.156 -17.152 1.00 89.44 129 MET A CA 1
ATOM 985 C C . MET A 1 129 ? 11.810 4.107 -18.629 1.00 89.44 129 MET A C 1
ATOM 987 O O . MET A 1 129 ? 11.942 3.006 -19.169 1.00 89.44 129 MET A O 1
ATOM 991 N N . GLY A 1 130 ? 12.020 5.257 -19.280 1.00 92.12 130 GLY A N 1
ATOM 992 C CA . GLY A 1 130 ? 12.444 5.332 -20.681 1.00 92.12 130 GLY A CA 1
ATOM 993 C C . GLY A 1 130 ? 11.541 4.508 -21.605 1.00 92.12 130 GLY A C 1
ATOM 994 O O . GLY A 1 130 ? 10.319 4.650 -21.582 1.00 92.12 130 GLY A O 1
ATOM 995 N N . ASP A 1 131 ? 12.131 3.583 -22.362 1.00 93.56 131 ASP A N 1
ATOM 996 C CA . ASP A 1 131 ? 11.427 2.712 -23.321 1.00 93.56 131 ASP A CA 1
ATOM 997 C C . ASP A 1 131 ? 10.377 1.782 -22.678 1.00 93.56 131 ASP A C 1
ATOM 999 O O . ASP A 1 131 ? 9.578 1.143 -23.366 1.00 93.56 131 ASP A O 1
ATOM 1003 N N . HIS A 1 132 ? 10.359 1.675 -21.348 1.00 91.88 132 HIS A N 1
ATOM 1004 C CA . HIS A 1 132 ? 9.382 0.883 -20.604 1.00 91.88 132 HIS A CA 1
ATOM 1005 C C . HIS A 1 132 ? 8.217 1.710 -20.044 1.00 91.88 132 HIS A C 1
ATOM 1007 O O . HIS A 1 132 ? 7.361 1.145 -19.359 1.00 91.88 132 HIS A O 1
ATOM 1013 N N . ALA A 1 133 ? 8.141 3.009 -20.352 1.00 92.94 133 ALA A N 1
ATOM 1014 C CA . ALA A 1 133 ? 7.129 3.926 -19.827 1.00 92.94 133 ALA A CA 1
ATOM 1015 C C . ALA A 1 133 ? 5.687 3.423 -20.014 1.00 92.94 133 ALA A C 1
ATOM 1017 O O . ALA A 1 133 ? 4.898 3.456 -19.071 1.00 92.94 133 ALA A O 1
ATOM 1018 N N . ASP A 1 134 ? 5.333 2.901 -21.190 1.00 93.62 134 ASP A N 1
ATOM 1019 C CA . ASP A 1 134 ? 3.956 2.459 -21.458 1.00 93.62 134 ASP A CA 1
ATOM 1020 C C . ASP A 1 134 ? 3.589 1.185 -20.696 1.00 93.62 134 ASP A C 1
ATOM 1022 O O . ASP A 1 134 ? 2.497 1.080 -20.135 1.00 93.62 134 ASP A O 1
ATOM 1026 N N . LYS A 1 135 ? 4.535 0.244 -20.582 1.00 92.50 135 LYS A N 1
ATOM 1027 C CA . LYS A 1 135 ? 4.364 -0.948 -19.738 1.00 92.50 135 LYS A CA 1
ATOM 1028 C C . LYS A 1 135 ? 4.219 -0.557 -18.270 1.00 92.50 135 LYS A C 1
ATOM 1030 O O . LYS A 1 135 ? 3.378 -1.112 -17.568 1.00 92.50 135 LYS A O 1
ATOM 1035 N N . PHE A 1 136 ? 5.008 0.417 -17.820 1.00 94.50 136 PHE A N 1
ATOM 1036 C CA . PHE A 1 136 ? 4.926 0.948 -16.466 1.00 94.50 136 PHE A CA 1
ATOM 1037 C C . PHE A 1 136 ? 3.567 1.605 -16.196 1.00 94.50 136 PHE A C 1
ATOM 1039 O O . PHE A 1 136 ? 2.961 1.322 -15.167 1.00 94.50 136 PHE A O 1
ATOM 1046 N N . ARG A 1 137 ? 3.050 2.429 -17.120 1.00 95.12 137 ARG A N 1
ATOM 1047 C CA . ARG A 1 137 ? 1.721 3.054 -16.995 1.00 95.12 137 ARG A CA 1
ATOM 1048 C C . ARG A 1 137 ? 0.604 2.017 -16.906 1.00 95.12 137 ARG A C 1
ATOM 1050 O O . ARG A 1 137 ? -0.263 2.147 -16.046 1.00 95.12 137 ARG A O 1
ATOM 1057 N N . GLY A 1 138 ? 0.653 0.978 -17.743 1.00 96.00 138 GLY A N 1
ATOM 1058 C CA . GLY A 1 138 ? -0.301 -0.133 -17.681 1.00 96.00 138 GLY A CA 1
ATOM 1059 C C . GLY A 1 138 ? -0.283 -0.826 -16.317 1.00 96.00 138 GLY A C 1
ATOM 1060 O O . GLY A 1 138 ? -1.316 -0.940 -15.661 1.00 96.00 138 GLY A O 1
ATOM 1061 N N . LEU A 1 139 ? 0.910 -1.185 -15.835 1.00 96.00 139 LEU A N 1
ATOM 1062 C CA . LEU A 1 139 ? 1.076 -1.802 -14.518 1.00 96.00 139 LEU A CA 1
ATOM 1063 C C . LEU A 1 139 ? 0.616 -0.881 -13.375 1.00 96.00 139 LEU A C 1
ATOM 1065 O O . LEU A 1 139 ? -0.011 -1.338 -12.419 1.00 96.00 139 LEU A O 1
ATOM 1069 N N . ALA A 1 140 ? 0.910 0.418 -13.463 1.00 96.12 140 ALA A N 1
ATOM 1070 C CA . ALA A 1 140 ? 0.487 1.405 -12.478 1.00 96.12 140 ALA A CA 1
ATOM 1071 C C . ALA A 1 140 ? -1.042 1.477 -12.383 1.00 96.12 140 ALA A C 1
ATOM 1073 O O . ALA A 1 140 ? -1.576 1.495 -11.276 1.00 96.12 140 ALA A O 1
ATOM 1074 N N . ALA A 1 141 ? -1.746 1.468 -13.520 1.00 95.62 141 ALA A N 1
ATOM 1075 C CA . ALA A 1 141 ? -3.205 1.468 -13.555 1.00 95.62 141 ALA A CA 1
ATOM 1076 C C . ALA A 1 141 ? -3.791 0.226 -12.860 1.00 95.62 141 ALA A C 1
ATOM 1078 O O . ALA A 1 141 ? -4.638 0.360 -11.977 1.00 95.62 141 ALA A O 1
ATOM 1079 N N . GLU A 1 142 ? -3.282 -0.970 -13.173 1.00 97.19 142 GLU A N 1
ATOM 1080 C CA . GLU A 1 142 ? -3.719 -2.221 -12.534 1.00 97.19 142 GLU A CA 1
ATOM 1081 C C . GLU A 1 142 ? -3.497 -2.207 -11.015 1.00 97.19 142 GLU A C 1
ATOM 1083 O O . GLU A 1 142 ? -4.379 -2.570 -10.230 1.00 97.19 142 GLU A O 1
ATOM 1088 N N . MET A 1 143 ? -2.320 -1.753 -10.579 1.00 97.44 143 MET A N 1
ATOM 1089 C CA . MET A 1 143 ? -1.978 -1.693 -9.161 1.00 97.44 143 MET A CA 1
ATOM 1090 C C . MET A 1 143 ? -2.789 -0.621 -8.419 1.00 97.44 143 MET A C 1
ATOM 1092 O O . MET A 1 143 ? -3.171 -0.837 -7.270 1.00 97.44 143 MET A O 1
ATOM 1096 N N . VAL A 1 144 ? -3.115 0.507 -9.052 1.00 95.62 144 VAL A N 1
ATOM 1097 C CA . VAL A 1 144 ? -3.989 1.535 -8.462 1.00 95.62 144 VAL A CA 1
ATOM 1098 C C . VAL A 1 144 ? -5.412 1.008 -8.273 1.00 95.62 144 VAL A C 1
ATOM 1100 O O . VAL A 1 144 ? -5.977 1.168 -7.189 1.00 95.62 144 VAL A O 1
ATOM 1103 N N . GLU A 1 145 ? -5.971 0.318 -9.267 1.00 95.69 145 GLU A N 1
ATOM 1104 C CA . GLU A 1 145 ? -7.293 -0.312 -9.150 1.00 95.69 145 GLU A CA 1
ATOM 1105 C C . GLU A 1 145 ? -7.314 -1.383 -8.056 1.00 95.69 145 GLU A C 1
ATOM 1107 O O . GLU A 1 145 ? -8.211 -1.408 -7.208 1.00 95.69 145 GLU A O 1
ATOM 1112 N N . ARG A 1 146 ? -6.261 -2.206 -7.976 1.00 96.31 146 ARG A N 1
ATOM 1113 C CA . ARG A 1 146 ? -6.082 -3.152 -6.869 1.00 96.31 146 ARG A CA 1
ATOM 1114 C C . ARG A 1 146 ? -6.089 -2.445 -5.514 1.00 96.31 146 ARG A C 1
ATOM 1116 O O . ARG A 1 146 ? -6.732 -2.929 -4.585 1.00 96.31 146 ARG A O 1
ATOM 1123 N N . HIS A 1 147 ? -5.381 -1.324 -5.378 1.00 95.50 147 HIS A N 1
ATOM 1124 C CA . HIS A 1 147 ? -5.337 -0.573 -4.124 1.00 95.50 147 HIS A CA 1
ATOM 1125 C C . HIS A 1 147 ? -6.730 -0.055 -3.734 1.00 95.50 147 HIS A C 1
ATOM 1127 O O . HIS A 1 147 ? -7.131 -0.182 -2.578 1.00 95.50 147 HIS A O 1
ATOM 1133 N N . ARG A 1 148 ? -7.494 0.475 -4.695 1.00 93.19 148 ARG A N 1
ATOM 1134 C CA . ARG A 1 148 ? -8.873 0.942 -4.477 1.00 93.19 148 ARG A CA 1
ATOM 1135 C C . ARG A 1 148 ? -9.805 -0.183 -4.032 1.00 93.19 148 ARG A C 1
ATOM 1137 O O . ARG A 1 148 ? -10.573 0.010 -3.095 1.00 93.19 148 ARG A O 1
ATOM 1144 N N . ALA A 1 149 ? -9.683 -1.364 -4.637 1.00 91.62 149 ALA A N 1
ATOM 1145 C CA . ALA A 1 149 ? -10.461 -2.541 -4.258 1.00 91.62 149 ALA A CA 1
ATOM 1146 C C . ALA A 1 149 ? -10.078 -3.096 -2.873 1.00 91.62 149 ALA A C 1
ATOM 1148 O O . ALA A 1 149 ? -10.940 -3.551 -2.125 1.00 91.62 149 ALA A O 1
ATOM 1149 N N . MET A 1 150 ? -8.787 -3.072 -2.522 1.00 90.94 150 MET A N 1
ATOM 1150 C CA . MET A 1 150 ? -8.292 -3.600 -1.245 1.00 90.94 150 MET A CA 1
ATOM 1151 C C . MET A 1 150 ? -8.528 -2.662 -0.058 1.00 90.94 150 MET A C 1
ATOM 1153 O O . MET A 1 150 ? -8.645 -3.147 1.068 1.00 90.94 150 MET A O 1
ATOM 1157 N N . PHE A 1 151 ? -8.550 -1.349 -0.296 1.00 89.88 151 PHE A N 1
ATOM 1158 C CA . PHE A 1 151 ? -8.610 -0.324 0.748 1.00 89.88 151 PHE A CA 1
ATOM 1159 C C . PHE A 1 151 ? -9.648 0.764 0.421 1.00 89.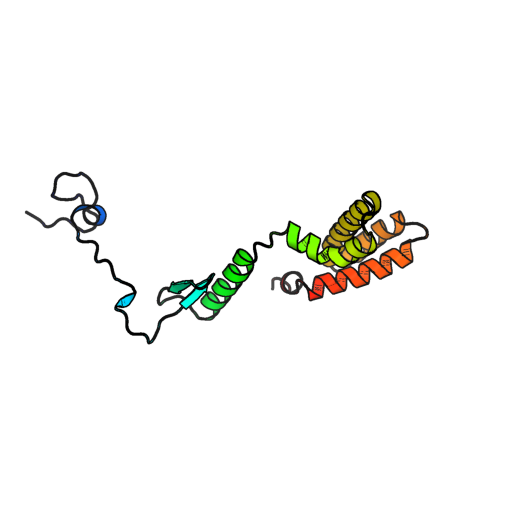88 151 PHE A C 1
ATOM 1161 O O . PHE A 1 151 ? -9.291 1.944 0.342 1.00 89.88 151 PHE A O 1
ATOM 1168 N N . PRO A 1 152 ? -10.928 0.406 0.201 1.00 87.50 152 PRO A N 1
ATOM 1169 C CA . PRO A 1 152 ? -11.965 1.357 -0.208 1.00 87.50 152 PRO A CA 1
ATOM 1170 C C . PRO A 1 152 ? -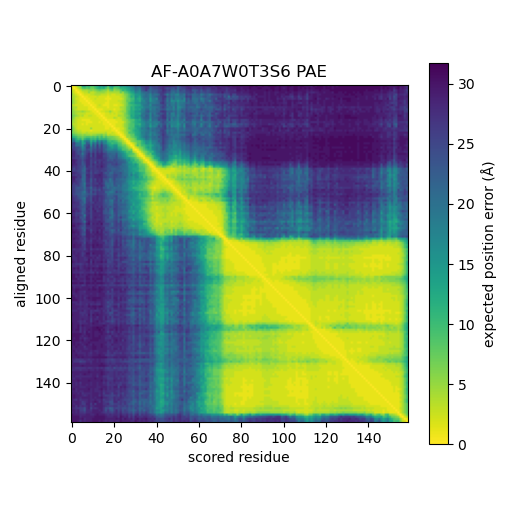12.137 2.520 0.782 1.00 87.50 152 PRO A C 1
ATOM 1172 O O . PRO A 1 152 ? -12.434 3.644 0.377 1.00 87.50 152 PRO A O 1
ATOM 1175 N N . GLU A 1 153 ? -11.877 2.294 2.072 1.00 83.25 153 GLU A N 1
ATOM 1176 C CA . GLU A 1 153 ? -11.953 3.316 3.119 1.00 83.25 153 GLU A CA 1
ATOM 1177 C C . GLU A 1 153 ? -10.919 4.442 2.970 1.00 83.25 153 GLU A C 1
ATOM 1179 O O . GLU A 1 153 ? -11.086 5.504 3.563 1.00 83.25 153 GLU A O 1
ATOM 1184 N N . LEU A 1 154 ? -9.846 4.224 2.201 1.00 85.50 154 LEU A N 1
ATOM 1185 C CA . LEU A 1 154 ? -8.825 5.242 1.943 1.00 85.50 154 LEU A CA 1
ATOM 1186 C C . LEU A 1 154 ? -9.193 6.160 0.767 1.00 85.50 154 LEU A C 1
ATOM 1188 O O . LEU A 1 154 ? -8.542 7.189 0.589 1.00 85.50 154 LEU A O 1
ATOM 1192 N N . HIS A 1 155 ? -10.227 5.806 -0.008 1.00 84.25 155 HIS A N 1
ATOM 1193 C CA . HIS A 1 155 ? -10.669 6.535 -1.209 1.00 84.25 155 HIS A CA 1
ATOM 1194 C C . HIS A 1 155 ? -12.072 7.131 -1.077 1.00 84.25 155 HIS A C 1
ATOM 1196 O O . HIS A 1 155 ? -12.408 8.067 -1.799 1.00 84.25 155 HIS A O 1
ATOM 1202 N N . GLY A 1 156 ? -12.890 6.625 -0.150 1.00 67.19 156 GLY A N 1
ATOM 1203 C CA . GLY A 1 156 ? -14.148 7.257 0.243 1.00 67.19 156 GLY A CA 1
ATOM 1204 C C . GLY A 1 156 ? -13.858 8.527 1.039 1.00 67.19 156 GLY A C 1
ATOM 1205 O O . GLY A 1 156 ? -13.428 8.451 2.187 1.00 67.19 156 GLY A O 1
ATOM 1206 N N . GLY A 1 157 ? -14.022 9.690 0.409 1.00 58.91 157 GLY A N 1
ATOM 1207 C CA . GLY A 1 157 ? -13.644 10.988 0.966 1.00 58.91 157 GLY A CA 1
ATOM 1208 C C . GLY A 1 157 ? -14.121 11.220 2.404 1.00 58.91 157 GLY A C 1
ATOM 1209 O O . GLY A 1 157 ? -15.240 10.874 2.776 1.00 58.91 157 GLY A O 1
ATOM 1210 N N . ARG A 1 158 ? -13.266 11.880 3.195 1.00 45.94 158 ARG A N 1
ATOM 1211 C CA . ARG A 1 158 ? -13.712 12.700 4.328 1.00 45.94 158 ARG A CA 1
ATOM 1212 C C . ARG A 1 158 ? -14.668 13.756 3.765 1.00 45.94 158 ARG A C 1
ATOM 1214 O O . ARG A 1 158 ? -14.199 14.738 3.196 1.00 45.94 158 ARG A O 1
ATOM 1221 N N . THR A 1 159 ? -15.968 13.494 3.845 1.00 35.69 159 T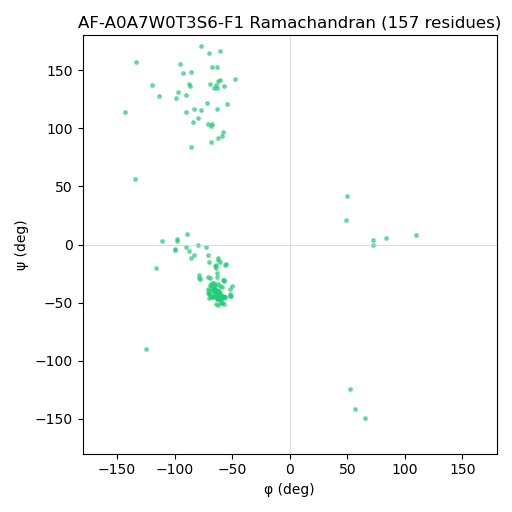HR A N 1
ATOM 1222 C CA . THR A 1 159 ? -17.014 14.523 3.776 1.00 35.69 159 THR A CA 1
ATOM 1223 C C . THR A 1 159 ? -16.871 15.478 4.946 1.00 35.69 159 THR A C 1
ATOM 1225 O O . THR A 1 159 ? -16.637 14.960 6.065 1.00 35.69 159 THR A O 1
#

Secondary structure (DSSP, 8-state):
-PPPPTTSBPTTS--SBGGGTTS------GGGS-STT--EEEETTEEEEPPTT--HHHHHHHHHHHHHHHTT--HHHHHHHHSHHHHHHHTT-HHHHHHHHHHHHHHHHHHT--THHHHHHHHHHHHHTGGGHHHHHHHHHHHHHHHHHH-GGGTS---

pLDDT: mean 81.92, std 14.8, range [35.69, 97.44]

Radius of gyration: 27.66 Å; Cα contacts (8 Å, |Δi|>4): 122; chains: 1; bounding box: 49×33×88 Å

Solvent-accessible surface area (backbone atoms only — not comparable to full-atom values): 9472 Å² total; per-residue (Å²): 131,84,81,66,49,64,80,33,60,28,88,86,72,78,75,43,40,16,62,81,63,80,43,80,75,80,73,77,58,80,84,77,61,72,79,82,82,72,47,66,37,69,51,96,92,40,80,42,80,55,63,96,85,64,52,69,74,57,46,52,53,49,36,53,50,46,54,50,58,72,64,64,63,46,73,68,52,51,51,52,62,65,22,36,69,45,36,65,73,31,52,92,42,68,69,45,31,52,49,21,53,53,50,32,55,50,33,52,56,45,51,73,40,62,72,71,60,27,56,54,51,52,51,56,56,26,60,77,46,54,97,42,20,67,63,47,50,55,52,42,52,55,48,24,52,49,46,48,72,76,42,48,78,80,69,57,72,91,124